Protein AF-A0A351DCM0-F1 (afdb_monomer_lite)

pLDDT: mean 91.15, std 12.9, range [49.94, 98.69]

Foldseek 3Di:
DPDDAPVHDDDDPVCVPAKDFDDKDKDKDDDDFKIKIKIWTWIDGPVDRDIDTDIDIDMDGHDDD

Structure (mmCIF, N/CA/C/O backbone):
data_AF-A0A351DCM0-F1
#
_entry.id   AF-A0A351DCM0-F1
#
loop_
_atom_site.group_PDB
_atom_site.id
_atom_site.type_symbol
_atom_site.label_atom_id
_atom_site.label_alt_id
_atom_site.label_comp_id
_atom_site.label_asym_id
_atom_site.label_entity_id
_atom_site.label_seq_id
_atom_site.pdbx_PDB_ins_code
_atom_site.Cartn_x
_atom_site.Cartn_y
_atom_site.Cartn_z
_atom_site.occupancy
_atom_site.B_iso_or_equiv
_atom_site.auth_seq_id
_atom_site.auth_comp_id
_atom_site.auth_asym_id
_atom_site.auth_atom_id
_atom_site.pdbx_PDB_model_num
ATOM 1 N N . GLU A 1 1 ? 15.369 -12.470 -10.274 1.00 56.41 1 GLU A N 1
ATOM 2 C CA . GLU A 1 1 ? 14.673 -12.602 -8.977 1.00 56.41 1 GLU A CA 1
ATOM 3 C C . GLU A 1 1 ? 14.079 -11.254 -8.604 1.00 56.41 1 GLU A C 1
ATOM 5 O O . GLU A 1 1 ? 14.596 -10.255 -9.091 1.00 56.41 1 GLU A O 1
ATOM 10 N N . LEU A 1 2 ? 13.016 -11.206 -7.795 1.00 58.53 2 LEU A N 1
ATOM 11 C CA . LEU A 1 2 ? 12.664 -9.960 -7.105 1.00 58.53 2 LEU A CA 1
ATOM 12 C C . LEU A 1 2 ? 13.599 -9.811 -5.903 1.00 58.53 2 LEU A C 1
ATOM 14 O O . LEU A 1 2 ? 13.879 -10.796 -5.222 1.00 58.53 2 LEU A O 1
ATOM 18 N N . GLY A 1 3 ? 14.165 -8.614 -5.748 1.00 49.94 3 GLY A N 1
ATOM 19 C CA . GLY A 1 3 ? 15.287 -8.357 -4.847 1.00 49.94 3 GLY A CA 1
ATOM 20 C C . GLY A 1 3 ? 14.920 -8.343 -3.364 1.00 49.94 3 GLY A C 1
ATOM 21 O O . GLY A 1 3 ? 13.749 -8.336 -2.994 1.00 49.94 3 GLY A O 1
ATOM 22 N N . SER A 1 4 ? 15.954 -8.278 -2.519 1.00 62.59 4 SER A N 1
ATOM 23 C CA . SER A 1 4 ? 15.802 -7.926 -1.108 1.00 62.59 4 SER A CA 1
ATOM 24 C C . SER A 1 4 ? 15.352 -6.478 -0.984 1.00 62.59 4 SER A C 1
ATOM 26 O O . SER A 1 4 ? 16.048 -5.524 -1.324 1.00 62.59 4 SER A O 1
ATOM 28 N N . THR A 1 5 ? 14.171 -6.372 -0.434 1.00 53.81 5 THR A N 1
ATOM 29 C CA . THR A 1 5 ? 13.402 -5.214 -0.068 1.00 53.81 5 THR A CA 1
ATOM 30 C C . THR A 1 5 ? 13.749 -4.816 1.363 1.00 53.81 5 THR A C 1
ATOM 32 O O . THR A 1 5 ? 12.999 -5.208 2.249 1.00 53.81 5 THR A O 1
ATOM 35 N N . THR A 1 6 ? 14.846 -4.103 1.671 1.00 50.50 6 THR A N 1
ATOM 36 C CA . THR A 1 6 ? 15.057 -3.653 3.072 1.00 50.50 6 THR A CA 1
ATOM 37 C C . THR A 1 6 ? 13.856 -2.793 3.496 1.00 50.50 6 THR A C 1
ATOM 39 O O . THR A 1 6 ? 13.766 -1.633 3.115 1.00 50.50 6 THR A O 1
ATOM 42 N N . TYR A 1 7 ? 12.900 -3.427 4.185 1.00 61.31 7 TYR A N 1
ATOM 43 C CA . TYR A 1 7 ? 11.496 -3.020 4.361 1.00 61.31 7 TYR A CA 1
ATOM 44 C C . TYR A 1 7 ? 10.708 -2.634 3.088 1.00 61.31 7 TYR A C 1
ATOM 46 O O . TYR A 1 7 ? 9.769 -1.852 3.157 1.00 61.31 7 TYR A O 1
ATOM 54 N N . GLY A 1 8 ? 11.065 -3.158 1.917 1.00 75.69 8 GLY A N 1
ATOM 55 C CA . GLY A 1 8 ? 10.374 -2.867 0.651 1.00 75.69 8 GLY A CA 1
ATOM 56 C C . GLY A 1 8 ? 9.180 -3.788 0.354 1.00 75.69 8 GLY A C 1
ATOM 57 O O . GLY A 1 8 ? 8.990 -4.835 0.978 1.00 75.69 8 GLY A O 1
ATOM 58 N N . ILE A 1 9 ? 8.404 -3.403 -0.656 1.00 85.44 9 ILE A N 1
ATOM 59 C CA . ILE A 1 9 ? 7.138 -4.045 -1.019 1.00 85.44 9 ILE A CA 1
ATOM 60 C C . ILE A 1 9 ? 7.403 -5.150 -2.047 1.00 85.44 9 ILE A C 1
ATOM 62 O O . ILE A 1 9 ? 7.913 -4.901 -3.141 1.00 85.44 9 ILE A O 1
ATOM 66 N N . LEU A 1 10 ? 7.093 -6.393 -1.672 1.00 88.12 10 LEU A N 1
ATOM 67 C CA . LEU A 1 10 ? 7.267 -7.569 -2.524 1.00 88.12 10 LEU A CA 1
ATOM 68 C C . LEU A 1 10 ? 6.005 -7.858 -3.332 1.00 88.12 10 LEU A C 1
ATOM 70 O O . LEU A 1 10 ? 4.886 -7.600 -2.905 1.00 88.12 10 LEU A O 1
ATOM 74 N N . GLN A 1 11 ? 6.202 -8.451 -4.503 1.00 87.31 11 GLN A N 1
ATOM 75 C CA . GLN A 1 11 ? 5.140 -8.712 -5.467 1.00 87.31 11 GLN A CA 1
ATOM 76 C C . GLN A 1 11 ? 5.473 -9.940 -6.317 1.00 87.31 11 GLN A C 1
ATOM 78 O O . GLN A 1 11 ? 6.531 -10.540 -6.160 1.00 87.31 11 GLN A O 1
ATOM 83 N N . ASN A 1 12 ? 4.566 -10.370 -7.192 1.00 90.31 12 ASN A N 1
ATOM 84 C CA . ASN A 1 12 ? 4.862 -11.433 -8.157 1.00 90.31 12 ASN A CA 1
ATOM 85 C C . ASN A 1 12 ? 5.422 -10.837 -9.466 1.00 90.31 12 ASN A C 1
ATOM 87 O O . ASN A 1 12 ? 5.443 -9.621 -9.646 1.00 90.31 12 ASN A O 1
ATOM 91 N N . LYS A 1 13 ? 5.872 -11.693 -10.395 1.00 90.62 13 LYS A N 1
ATOM 92 C CA . LYS A 1 13 ? 6.438 -11.243 -11.683 1.00 90.62 13 LYS A CA 1
ATOM 93 C C . LYS A 1 13 ? 5.458 -10.407 -12.507 1.00 90.62 13 LYS A C 1
ATOM 95 O O . LYS A 1 13 ? 5.849 -9.393 -13.063 1.00 90.62 13 LYS A O 1
ATOM 100 N N . TYR A 1 14 ? 4.192 -10.817 -12.546 1.00 94.38 14 TYR A N 1
ATOM 101 C CA . TYR A 1 14 ? 3.170 -10.104 -13.303 1.00 94.38 14 TYR A CA 1
ATOM 102 C C . TYR A 1 14 ? 2.975 -8.676 -12.777 1.00 94.38 14 TYR A C 1
ATOM 104 O O . TYR A 1 14 ? 2.978 -7.731 -13.558 1.00 94.38 14 TYR A O 1
ATOM 112 N N . LEU A 1 15 ? 2.854 -8.512 -11.458 1.00 93.62 15 LEU A N 1
ATOM 113 C CA . LEU A 1 15 ? 2.694 -7.207 -10.814 1.00 93.62 15 LEU A CA 1
ATOM 114 C C . LEU A 1 15 ? 3.952 -6.348 -10.957 1.00 93.62 15 LEU A C 1
ATOM 116 O O . LEU A 1 15 ? 3.840 -5.177 -11.295 1.00 93.62 15 LEU A O 1
ATOM 120 N N . ALA A 1 16 ? 5.141 -6.944 -10.833 1.00 91.38 16 ALA A N 1
ATOM 121 C CA . ALA A 1 16 ? 6.395 -6.235 -11.077 1.00 91.38 16 ALA A CA 1
ATOM 122 C C . ALA A 1 16 ? 6.477 -5.629 -12.489 1.00 91.38 16 ALA A C 1
ATOM 124 O O . A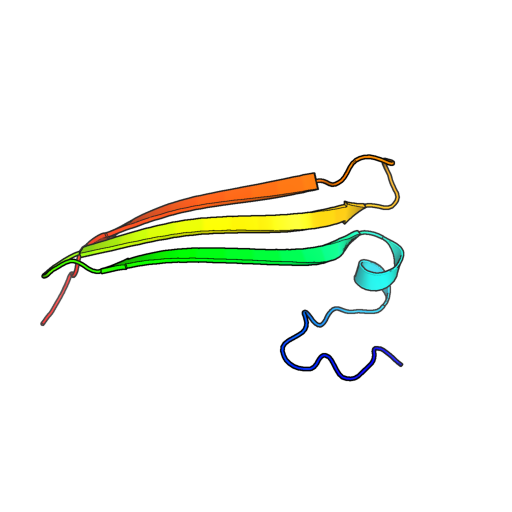LA A 1 16 ? 7.075 -4.572 -12.671 1.00 91.38 16 ALA A O 1
ATOM 125 N N . GLU A 1 17 ? 5.876 -6.291 -13.480 1.00 93.38 17 GLU A N 1
ATOM 126 C CA . GLU A 1 17 ? 5.853 -5.837 -14.872 1.00 93.38 17 GLU A CA 1
ATOM 127 C C . GLU A 1 17 ? 4.699 -4.869 -15.181 1.00 93.38 17 GLU A C 1
ATOM 129 O O . GLU A 1 17 ? 4.850 -4.003 -16.039 1.00 93.38 17 GLU A O 1
ATOM 134 N N . ASN A 1 18 ? 3.552 -5.003 -14.506 1.00 96.81 18 ASN A N 1
ATOM 135 C CA . ASN A 1 18 ? 2.309 -4.352 -14.937 1.00 96.81 18 ASN A CA 1
ATOM 136 C C . ASN A 1 18 ? 1.700 -3.36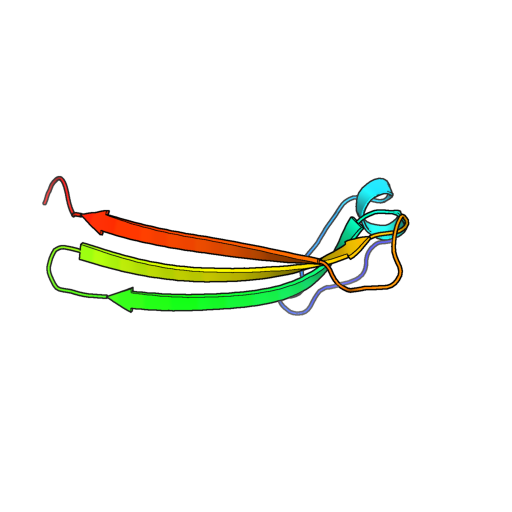8 -13.932 1.00 96.81 18 ASN A C 1
ATOM 138 O O . ASN A 1 18 ? 0.943 -2.492 -14.3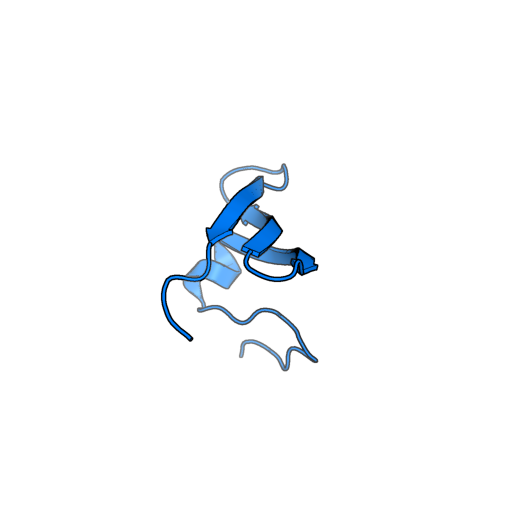42 1.00 96.81 18 ASN A O 1
ATOM 142 N N . ALA A 1 19 ? 1.974 -3.518 -12.637 1.00 95.38 19 ALA A N 1
ATOM 143 C CA . ALA A 1 19 ? 1.307 -2.771 -11.571 1.00 95.38 19 ALA A CA 1
ATOM 144 C C . ALA A 1 19 ? 2.166 -2.753 -10.297 1.00 95.38 19 ALA A C 1
ATOM 146 O O . ALA A 1 19 ? 1.772 -3.278 -9.257 1.00 95.38 19 ALA A O 1
ATOM 147 N N . SER A 1 20 ? 3.371 -2.193 -10.395 1.00 93.94 20 SER A N 1
ATOM 148 C CA . SER A 1 20 ? 4.332 -2.225 -9.297 1.00 93.94 20 SER A CA 1
ATOM 149 C C . SER A 1 20 ? 4.015 -1.168 -8.251 1.00 93.94 20 SER A C 1
ATOM 151 O O . SER A 1 20 ? 4.024 0.019 -8.573 1.00 93.94 20 SER A O 1
ATOM 153 N N . THR A 1 21 ? 3.844 -1.563 -6.991 1.00 94.06 21 THR A N 1
ATOM 154 C CA . THR A 1 21 ? 3.818 -0.606 -5.874 1.00 94.06 21 THR A CA 1
ATOM 155 C C . THR A 1 21 ? 5.219 -0.038 -5.660 1.00 94.06 21 THR A C 1
ATOM 157 O O . THR A 1 21 ? 6.194 -0.790 -5.594 1.00 94.06 21 THR A O 1
ATOM 160 N N . VAL A 1 22 ? 5.330 1.287 -5.603 1.00 92.56 22 VAL A N 1
ATOM 161 C CA . VAL A 1 22 ? 6.610 2.007 -5.502 1.00 92.56 22 VAL A CA 1
ATOM 162 C C . VAL A 1 22 ? 6.765 2.764 -4.187 1.00 92.56 22 VAL A C 1
ATOM 164 O O . VAL A 1 22 ? 7.893 2.974 -3.751 1.00 92.56 22 VAL A O 1
ATOM 167 N N . GLU A 1 23 ? 5.657 3.118 -3.538 1.00 93.50 23 GLU A N 1
ATOM 168 C CA . GLU A 1 23 ? 5.632 3.786 -2.239 1.00 93.50 23 GLU A CA 1
ATOM 169 C C . GLU A 1 23 ? 4.400 3.337 -1.448 1.00 93.50 23 GLU A C 1
ATOM 171 O O . GLU A 1 23 ? 3.373 2.982 -2.029 1.00 93.50 23 GLU A O 1
ATOM 176 N N . TYR A 1 24 ? 4.535 3.326 -0.126 1.00 93.94 24 TYR A N 1
ATOM 177 C CA . TYR A 1 24 ? 3.448 3.077 0.807 1.00 93.94 24 TYR A CA 1
ATOM 178 C C . TYR A 1 24 ? 3.609 4.002 2.006 1.00 93.94 24 TYR A C 1
ATOM 180 O O . TYR A 1 24 ? 4.667 4.001 2.647 1.00 93.94 24 TYR A O 1
ATOM 188 N N . THR A 1 25 ? 2.564 4.757 2.328 1.00 96.38 25 THR A N 1
ATOM 189 C CA . THR A 1 25 ? 2.495 5.542 3.561 1.00 96.38 25 THR A CA 1
ATOM 190 C C . THR A 1 25 ? 1.256 5.162 4.354 1.00 96.38 25 THR A C 1
ATOM 192 O O . THR A 1 25 ? 0.203 4.870 3.793 1.00 96.38 25 THR A O 1
ATOM 195 N N . LEU A 1 26 ? 1.402 5.139 5.676 1.00 97.38 26 LEU A N 1
ATOM 196 C CA . LEU A 1 26 ? 0.313 4.868 6.602 1.00 97.38 26 LEU A CA 1
ATOM 197 C C . LEU A 1 26 ? 0.471 5.774 7.816 1.00 97.38 26 LEU A C 1
ATOM 199 O O . LEU A 1 26 ? 1.472 5.696 8.535 1.00 97.38 26 LEU A O 1
ATOM 203 N N . SER A 1 27 ? -0.531 6.611 8.051 1.00 98.38 27 SER A N 1
ATOM 204 C CA . SER A 1 27 ? -0.647 7.417 9.261 1.00 98.38 27 SER A CA 1
ATOM 205 C C . SER A 1 27 ? -1.731 6.826 10.144 1.00 98.38 27 SER A C 1
ATOM 207 O O . SER A 1 27 ? -2.845 6.596 9.686 1.00 98.38 27 SER A O 1
ATOM 209 N N . ILE A 1 28 ? -1.406 6.578 11.412 1.00 98.38 28 ILE A N 1
ATOM 210 C CA . ILE A 1 28 ? -2.334 6.003 12.388 1.00 98.38 28 ILE A CA 1
ATOM 211 C C . ILE A 1 28 ? -2.513 6.988 13.537 1.00 98.38 28 ILE A C 1
ATOM 213 O O . ILE A 1 28 ? -1.532 7.428 14.137 1.00 98.38 28 ILE A O 1
ATOM 217 N N . ASN A 1 29 ? -3.766 7.265 13.892 1.00 98.44 29 ASN A N 1
ATOM 218 C CA . ASN A 1 29 ? -4.115 7.975 15.117 1.00 98.44 29 ASN A CA 1
ATOM 219 C C . ASN A 1 29 ? -4.726 6.988 16.109 1.00 98.44 29 ASN A C 1
ATOM 221 O O . ASN A 1 29 ? -5.721 6.334 15.803 1.00 98.44 29 ASN A O 1
ATOM 225 N N . ILE A 1 30 ? -4.136 6.884 17.300 1.00 97.75 30 ILE A N 1
ATOM 226 C CA . ILE A 1 30 ? -4.580 5.961 18.351 1.00 97.75 30 ILE A CA 1
ATOM 227 C C . ILE A 1 30 ? -5.262 6.768 19.458 1.00 97.75 30 ILE A C 1
ATOM 229 O O . ILE A 1 30 ? -4.625 7.611 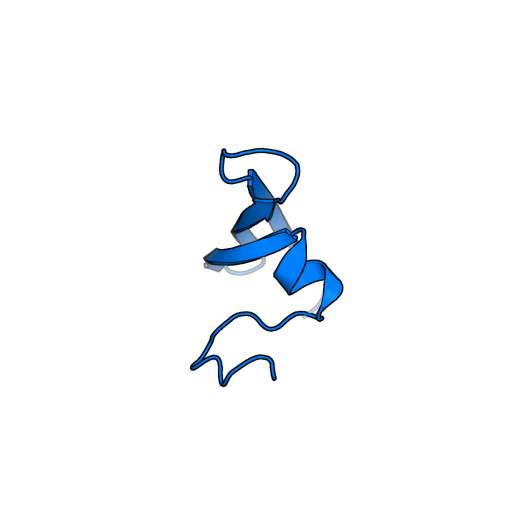20.091 1.00 97.75 30 ILE A O 1
ATOM 233 N N . GLY A 1 31 ? -6.549 6.504 19.682 1.00 95.62 31 GLY A N 1
ATOM 234 C CA . GLY A 1 31 ? -7.330 7.010 20.809 1.00 95.62 31 GLY A CA 1
ATOM 235 C C . GLY A 1 31 ? -7.544 5.943 21.888 1.00 95.62 31 GLY A C 1
ATOM 236 O O . GLY A 1 31 ? -6.942 4.872 21.858 1.00 95.62 31 GLY A O 1
ATOM 237 N N . GLU A 1 32 ? -8.416 6.225 22.860 1.00 95.81 32 GLU A N 1
ATOM 238 C CA . GLU A 1 32 ? -8.664 5.311 23.990 1.00 95.81 32 GLU A CA 1
ATOM 239 C C . GLU A 1 32 ? -9.487 4.070 23.606 1.00 95.81 32 GLU A C 1
ATOM 241 O O . GLU A 1 32 ? -9.180 2.964 24.041 1.00 95.81 32 GLU A O 1
ATOM 246 N N . ASN A 1 33 ? -10.536 4.241 22.793 1.00 97.06 33 ASN A N 1
ATOM 247 C CA . ASN A 1 33 ? -11.452 3.166 22.375 1.00 97.06 33 ASN A CA 1
ATOM 248 C C . ASN A 1 33 ? -11.641 3.102 20.854 1.00 97.06 33 ASN A C 1
ATOM 250 O O . ASN A 1 33 ? -12.523 2.402 20.358 1.00 97.06 33 ASN A O 1
ATOM 254 N N . GLU A 1 34 ? -10.828 3.838 20.110 1.00 97.38 34 GLU A N 1
ATOM 255 C CA . GLU A 1 34 ? -10.863 3.875 18.657 1.00 97.38 34 GLU A CA 1
ATOM 256 C C . GLU A 1 34 ? -9.473 4.160 18.104 1.00 97.38 34 GLU A C 1
ATOM 258 O O . GLU A 1 34 ? -8.601 4.691 18.795 1.00 97.38 34 GLU A O 1
ATOM 263 N N . TRP A 1 35 ? -9.276 3.819 16.840 1.00 98.19 35 TRP A N 1
ATOM 264 C CA . TRP A 1 35 ? -8.137 4.286 16.069 1.00 98.19 35 TRP A CA 1
ATOM 265 C C . TRP A 1 35 ? -8.583 4.583 14.644 1.00 98.19 35 TRP A C 1
ATOM 267 O O . TRP A 1 35 ? -9.527 3.971 14.140 1.00 98.19 35 TRP A O 1
ATOM 277 N N . SER A 1 36 ? -7.911 5.526 13.998 1.00 98.56 36 SER A N 1
ATOM 278 C CA . SER A 1 36 ? -8.129 5.841 12.590 1.00 98.56 36 SER A CA 1
ATOM 279 C C . SER A 1 36 ? -6.846 5.700 11.793 1.00 98.56 36 SER A C 1
ATOM 281 O O . SER A 1 36 ? -5.744 5.764 12.350 1.00 98.56 36 SER A O 1
ATOM 283 N N . TYR A 1 37 ? -6.998 5.504 10.487 1.00 98.56 37 TYR A N 1
ATOM 284 C CA . TYR A 1 37 ? -5.879 5.506 9.562 1.00 98.56 37 TYR A CA 1
ATOM 285 C C . TYR A 1 37 ? -6.166 6.261 8.273 1.00 98.56 37 TYR A C 1
ATOM 287 O O . TYR A 1 37 ? -7.312 6.385 7.839 1.00 98.56 37 TYR A O 1
ATOM 295 N N . GLU A 1 38 ? -5.072 6.704 7.668 1.00 98.69 38 GLU A N 1
ATOM 296 C CA . GLU A 1 38 ? -4.979 7.176 6.294 1.00 98.69 38 GLU A CA 1
ATOM 297 C C . GLU A 1 38 ? -3.819 6.434 5.624 1.00 98.69 38 GLU A C 1
ATOM 299 O O . GLU A 1 38 ? -2.686 6.467 6.115 1.00 98.69 38 GLU A O 1
ATOM 304 N N . GLU A 1 39 ? -4.132 5.723 4.545 1.00 98.44 39 GLU A N 1
ATOM 305 C CA . GLU A 1 39 ? -3.203 4.944 3.732 1.00 98.44 39 GLU A CA 1
ATOM 306 C C . GLU A 1 39 ? -3.082 5.559 2.333 1.00 98.44 39 GLU A C 1
ATOM 308 O O . GLU A 1 39 ? -4.090 5.918 1.720 1.00 98.44 39 GLU A O 1
ATOM 313 N N . ASP A 1 40 ? -1.859 5.593 1.800 1.00 98.38 40 ASP A N 1
ATOM 314 C CA . ASP A 1 40 ? -1.596 5.808 0.376 1.00 98.38 40 ASP A CA 1
ATOM 315 C C . ASP A 1 40 ? -0.643 4.732 -0.159 1.00 98.38 40 ASP A C 1
ATOM 317 O O . ASP A 1 40 ? 0.538 4.677 0.207 1.00 98.38 40 ASP A O 1
ATOM 321 N N . SER A 1 41 ? -1.174 3.881 -1.036 1.00 97.00 41 SER A N 1
ATOM 322 C CA . SER A 1 41 ? -0.420 2.932 -1.847 1.00 97.00 41 SER A CA 1
ATOM 323 C C . SER A 1 41 ? -0.200 3.527 -3.239 1.00 97.00 41 SER A C 1
ATOM 325 O O . SER A 1 41 ? -1.143 3.658 -4.022 1.00 97.00 41 SER A O 1
ATOM 327 N N . VAL A 1 42 ? 1.052 3.823 -3.594 1.00 97.25 42 VAL A N 1
ATOM 328 C CA . VAL A 1 42 ? 1.391 4.427 -4.892 1.00 97.25 42 VAL A CA 1
ATOM 329 C C . VAL A 1 42 ? 1.833 3.348 -5.873 1.00 97.25 42 VAL A C 1
ATOM 331 O O . VAL A 1 42 ? 2.831 2.653 -5.651 1.00 97.25 42 VAL A O 1
ATOM 334 N N . LEU A 1 43 ? 1.111 3.211 -6.986 1.00 96.62 43 LEU A N 1
ATOM 335 C CA . LEU A 1 43 ? 1.359 2.202 -8.013 1.00 96.62 43 LEU A CA 1
ATOM 336 C C . LEU A 1 43 ? 1.829 2.825 -9.325 1.00 96.62 43 LEU A C 1
ATOM 338 O O . LEU A 1 43 ? 1.245 3.770 -9.854 1.00 96.62 43 LEU A O 1
ATOM 342 N N . LYS A 1 44 ? 2.841 2.196 -9.918 1.00 96.81 44 LYS A N 1
ATOM 343 C CA . LYS A 1 44 ? 3.215 2.385 -11.315 1.00 96.81 44 LYS A CA 1
ATOM 344 C C . LYS A 1 44 ? 2.523 1.324 -12.168 1.00 96.81 44 LYS A C 1
ATOM 346 O O . LYS A 1 44 ? 2.877 0.146 -12.090 1.00 96.81 44 LYS A O 1
ATOM 351 N N . MET A 1 45 ? 1.566 1.738 -12.995 1.00 97.12 45 MET A N 1
ATOM 352 C CA . MET A 1 45 ? 0.835 0.836 -13.891 1.00 97.12 45 MET A CA 1
ATOM 353 C C . MET A 1 45 ? 1.377 0.886 -15.322 1.00 97.12 45 MET A C 1
ATOM 355 O O . MET A 1 45 ? 1.798 1.934 -15.787 1.00 97.12 45 MET A O 1
ATOM 359 N N . SER A 1 46 ? 1.343 -0.231 -16.051 1.00 97.50 46 SER A N 1
ATOM 360 C CA . SER A 1 46 ? 1.806 -0.291 -17.449 1.00 97.50 46 SER A CA 1
ATOM 361 C C . SER A 1 46 ? 0.858 0.385 -18.444 1.00 97.50 46 SER A C 1
ATOM 363 O O . SER A 1 46 ? 1.258 0.690 -19.565 1.00 97.50 46 SER A O 1
ATOM 365 N N . ILE A 1 47 ? -0.397 0.609 -18.049 1.00 97.38 47 ILE A N 1
ATOM 366 C CA . ILE A 1 47 ? -1.453 1.155 -18.912 1.00 97.38 47 ILE A CA 1
ATOM 367 C C . ILE A 1 47 ? -1.487 2.690 -18.965 1.00 97.38 47 ILE A C 1
ATOM 369 O O . ILE A 1 47 ? -2.250 3.242 -19.755 1.00 97.38 47 ILE A O 1
ATOM 373 N N . GLN A 1 48 ? -0.713 3.375 -18.119 1.00 96.88 48 GLN A N 1
ATOM 374 C CA . GLN A 1 48 ? -0.676 4.836 -18.027 1.00 96.88 48 GLN A CA 1
ATOM 375 C C . GLN A 1 48 ? 0.678 5.319 -17.495 1.00 96.88 48 GLN A C 1
ATOM 377 O O . GLN A 1 48 ? 1.339 4.604 -16.747 1.00 96.88 48 GLN A O 1
ATOM 382 N N . ASP A 1 49 ? 1.069 6.545 -17.843 1.00 95.81 49 ASP A N 1
ATOM 383 C CA . ASP A 1 49 ? 2.347 7.117 -17.393 1.00 95.81 49 ASP A CA 1
ATOM 384 C C . ASP A 1 49 ? 2.273 7.703 -15.972 1.00 95.81 49 ASP A C 1
ATOM 386 O O . ASP A 1 49 ? 3.273 7.738 -15.253 1.00 95.81 49 ASP A O 1
ATOM 390 N N . GLU A 1 50 ? 1.091 8.162 -15.557 1.00 98.06 50 GLU A N 1
ATOM 391 C CA . GLU A 1 50 ? 0.859 8.773 -14.247 1.00 98.06 50 GLU A CA 1
ATOM 392 C C . GLU A 1 50 ? 0.800 7.719 -13.130 1.00 98.06 50 GLU A C 1
ATOM 394 O O . GLU A 1 50 ? 0.201 6.647 -13.287 1.00 98.06 50 GLU A O 1
ATOM 399 N N . LEU A 1 51 ? 1.397 8.038 -11.975 1.00 98.06 51 LEU A N 1
ATOM 400 C CA . LEU A 1 51 ? 1.306 7.190 -10.788 1.00 98.06 51 LEU A CA 1
ATOM 401 C C . LEU A 1 51 ? -0.132 7.163 -10.273 1.00 98.06 51 LEU A C 1
ATOM 403 O O . LEU A 1 51 ? -0.786 8.196 -10.134 1.00 98.06 51 LEU A O 1
ATOM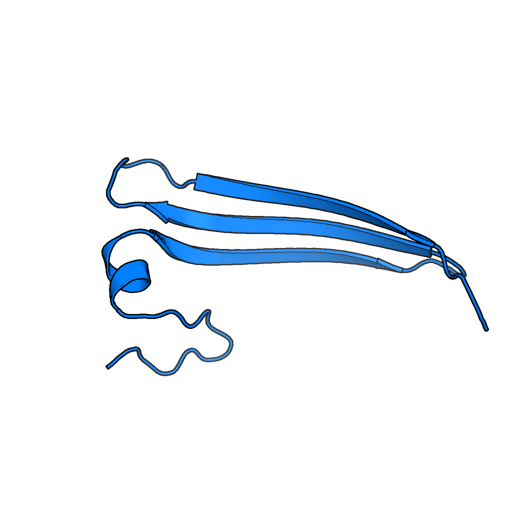 407 N N . LEU A 1 52 ? -0.615 5.959 -9.983 1.00 97.88 52 LEU A N 1
ATOM 408 C CA . LEU A 1 52 ? -1.915 5.754 -9.371 1.00 97.88 52 LEU A CA 1
ATOM 409 C C . LEU A 1 52 ? -1.764 5.816 -7.852 1.00 97.88 52 LEU A C 1
ATOM 411 O O . LEU A 1 52 ? -1.068 4.982 -7.276 1.00 97.88 52 LEU A O 1
ATOM 415 N N . HIS A 1 53 ? -2.464 6.753 -7.222 1.00 97.75 53 HIS A N 1
ATOM 416 C CA . HIS A 1 53 ? -2.624 6.804 -5.771 1.00 97.75 53 HIS A CA 1
ATOM 417 C C . HIS A 1 53 ? -3.876 6.021 -5.380 1.00 97.75 53 HIS A C 1
ATOM 419 O O . HIS A 1 53 ? -5.002 6.449 -5.654 1.00 97.75 53 HIS A O 1
ATOM 425 N N . HIS A 1 54 ? -3.681 4.843 -4.795 1.00 97.06 54 HIS A N 1
ATOM 426 C CA . HIS A 1 54 ? -4.754 4.073 -4.185 1.00 97.06 54 HIS A CA 1
ATOM 427 C C . HIS A 1 54 ? -4.813 4.432 -2.702 1.00 97.06 54 HIS A C 1
ATOM 429 O O . HIS A 1 54 ? -4.008 3.941 -1.912 1.00 97.06 54 HIS A O 1
ATOM 435 N N . THR A 1 55 ? -5.745 5.316 -2.353 1.00 98.12 55 THR A N 1
ATOM 436 C CA . THR A 1 55 ? -5.905 5.813 -0.987 1.00 98.12 55 THR A CA 1
ATOM 437 C C . THR A 1 55 ? -7.052 5.117 -0.263 1.00 98.12 55 THR A C 1
ATOM 439 O O . THR A 1 55 ? -8.080 4.797 -0.869 1.00 98.12 55 THR A O 1
ATOM 442 N N . ASP A 1 56 ? -6.881 4.904 1.040 1.00 98.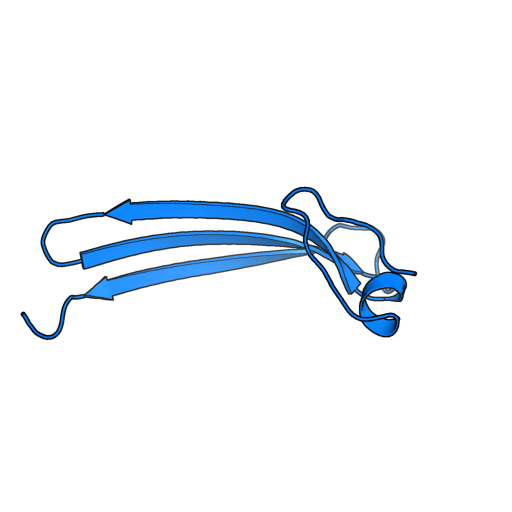19 56 ASP A N 1
ATOM 443 C CA . ASP A 1 56 ? -7.914 4.363 1.926 1.00 98.19 56 ASP A CA 1
ATOM 444 C C . ASP A 1 56 ? -7.907 5.089 3.278 1.00 98.19 56 ASP A C 1
ATOM 446 O O . ASP A 1 56 ? -6.865 5.519 3.776 1.00 98.19 56 ASP A O 1
ATOM 450 N N . THR A 1 57 ? -9.085 5.236 3.883 1.00 98.31 57 THR A N 1
ATOM 451 C CA . THR A 1 57 ? -9.251 5.852 5.203 1.00 98.31 57 THR A CA 1
ATOM 452 C C . THR A 1 57 ? -10.358 5.157 5.975 1.00 98.31 57 THR A C 1
ATOM 454 O O . THR A 1 57 ? -11.457 4.970 5.445 1.00 98.31 57 THR A O 1
ATOM 457 N N . ASN A 1 58 ? -10.131 4.863 7.254 1.00 98.50 58 ASN A N 1
ATOM 458 C CA . ASN A 1 58 ? -11.179 4.319 8.114 1.00 98.50 58 ASN A CA 1
ATOM 459 C C . ASN A 1 58 ? -10.960 4.668 9.592 1.00 98.50 58 ASN A C 1
ATOM 461 O O . ASN A 1 58 ? -9.845 4.971 10.017 1.00 98.50 58 ASN A O 1
ATOM 465 N N . THR A 1 59 ? -12.028 4.550 10.382 1.00 98.31 59 THR A N 1
ATOM 466 C CA . THR A 1 59 ? -12.008 4.623 11.847 1.00 98.31 59 THR A CA 1
ATOM 467 C C . THR A 1 59 ? -12.611 3.344 12.411 1.00 98.31 59 THR A C 1
ATOM 469 O O . THR A 1 59 ? -13.747 2.987 12.103 1.00 98.31 59 THR A O 1
ATOM 472 N N . LEU A 1 60 ? -11.853 2.649 13.253 1.00 98.12 60 LEU A N 1
ATOM 473 C CA . LEU A 1 60 ? -12.270 1.416 13.901 1.00 98.12 60 LEU A CA 1
ATOM 474 C C . LEU A 1 60 ? -12.543 1.679 15.379 1.00 98.12 60 LEU A C 1
ATOM 476 O O . LEU A 1 60 ? -11.721 2.269 16.076 1.00 98.12 60 LEU A O 1
ATOM 480 N N . THR A 1 61 ? -13.672 1.176 15.870 1.00 97.50 61 THR A N 1
ATOM 481 C CA . THR A 1 61 ? -14.049 1.242 17.287 1.00 97.50 61 THR A CA 1
ATOM 482 C C . THR A 1 61 ? -13.782 -0.097 17.970 1.00 97.50 61 THR A C 1
ATOM 484 O O . THR A 1 61 ? -14.002 -1.165 17.395 1.00 97.50 61 THR A O 1
ATOM 487 N N . ARG A 1 62 ? -13.325 -0.053 19.222 1.00 96.06 62 ARG A N 1
ATOM 488 C CA . ARG A 1 62 ? -13.144 -1.230 20.077 1.00 96.06 62 ARG A CA 1
ATOM 489 C C . ARG A 1 62 ? -14.499 -1.877 20.381 1.00 96.06 62 ARG A C 1
ATOM 491 O O . ARG A 1 62 ? -15.443 -1.195 20.766 1.00 96.06 62 ARG A O 1
ATOM 498 N N . VAL A 1 63 ? -14.589 -3.198 20.232 1.00 97.19 63 VAL A N 1
ATOM 499 C CA . VAL A 1 63 ? -15.843 -3.962 20.421 1.00 97.19 63 VAL A CA 1
ATOM 500 C C . VAL A 1 63 ? -15.830 -4.905 21.627 1.00 97.19 63 VAL A C 1
ATOM 502 O O . VAL A 1 63 ? -16.866 -5.464 21.977 1.00 97.19 63 VAL A O 1
ATOM 505 N N . ALA A 1 64 ? -14.673 -5.101 22.255 1.00 93.12 64 ALA A N 1
ATOM 506 C CA . ALA A 1 64 ? -14.500 -5.921 23.448 1.00 93.12 64 ALA A CA 1
ATOM 507 C C . ALA A 1 64 ? -13.246 -5.478 24.213 1.00 93.12 64 ALA A C 1
ATOM 509 O O . ALA A 1 64 ? -12.346 -4.871 23.617 1.00 93.12 64 ALA A O 1
ATOM 510 N N . ASP A 1 65 ? -13.209 -5.787 25.511 1.00 83.06 65 ASP A N 1
ATOM 511 C CA . ASP A 1 65 ? -12.054 -5.515 26.364 1.00 83.06 65 ASP A CA 1
ATOM 512 C C . ASP A 1 65 ? -10.905 -6.511 26.170 1.00 83.06 65 ASP A C 1
ATOM 514 O O . ASP A 1 65 ? -11.164 -7.736 26.171 1.00 83.06 65 ASP A O 1
#

Sequence (65 aa):
ELGSTTYGILQNKYLAENASTVEYTLSINIGENEWSYEEDSVLKMSIQDELLHHTDTNTLTRVAD

Secondary structure (DSSP, 8-state):
-PPP-TTPPP--HHHHHHEEEEEEEEEEEE-SSEEEEEEEEEEEETT-SSPEEEEEEEEEE----

Radius of gyration: 15.78 Å; chains: 1; bounding box: 32×21×45 Å